Protein AF-A0A2C9KUH1-F1 (afdb_monomer_lite)

InterPro domains:
  IPR000994 Peptidase M24 [PF00557] (10-86)
  IPR001131 Peptidase M24B, X-Pro dipeptidase/aminopeptidase P, conserved site [PS00491] (33-45)
  IPR012340 Nucleic acid-binding, OB-fold [G3DSA:2.40.50.140] (105-162)
  IPR012340 Nucleic acid-binding, OB-fold [SSF50249] (106-162)
  IPR013852 Translation elongation factor P/YeiP, conserved site [PS01275] (127-146)
  IPR015365 Elongation factor P, C-terminal [PF09285] (106-161)
  IPR015365 Elongation factor P, C-terminal [SM00841] (106-161)
  IPR015365 Elongation factor P, C-terminal [cd05794] (106-161)
  IPR036005 Creatinase/aminopeptidase-like [G3DSA:3.90.230.10] (4-95)
  IPR036005 Creatinase/aminopeptidase-like [SSF55920] (18-89)
  IPR050659 Peptidase M24B family [PTHR46112] (26-91)

Organism: Biomphalaria glabrata (NCBI:txid6526)

Secondary structure (DSSP, 8-state):
--HHHHHHHHHHHHHHHHHHHH-HHHHGGG--S-S-EEESSSSSEEEESSTT------TT-EEEE--EEEETTTEEEE--EEEEEEEETTEEEEEESS-----SEEEEEEEEE----S---SSS-EEEEEETTS-EEEEETT--TT-EEEEETTTTEEEEE-

Radius of gyration: 21.45 Å; chains: 1; bounding box: 47×30×57 Å

Structure (mmCIF, N/CA/C/O backbone):
data_AF-A0A2C9KUH1-F1
#
_entry.id   AF-A0A2C9KUH1-F1
#
loop_
_atom_site.group_PDB
_atom_site.id
_atom_site.type_symbol
_atom_site.label_atom_id
_atom_site.label_alt_id
_atom_site.label_comp_id
_atom_site.label_asym_id
_atom_site.label_entity_id
_atom_site.label_seq_id
_atom_site.pdbx_PDB_ins_code
_atom_site.Cartn_x
_atom_site.Cartn_y
_atom_site.Cartn_z
_atom_site.occupancy
_atom_site.B_iso_or_equiv
_atom_site.auth_seq_id
_atom_site.auth_comp_id
_atom_site.auth_asym_id
_atom_site.auth_atom_id
_atom_site.pdbx_PDB_model_num
ATOM 1 N N . MET A 1 1 ? 27.636 -2.170 -16.190 1.00 53.97 1 MET A N 1
ATOM 2 C CA . MET A 1 1 ? 26.694 -3.324 -16.201 1.00 53.97 1 MET A CA 1
ATOM 3 C C . MET A 1 1 ? 26.086 -3.411 -17.601 1.00 53.97 1 MET A C 1
ATOM 5 O O . MET A 1 1 ? 26.033 -2.377 -18.253 1.00 53.97 1 MET A O 1
ATOM 9 N N . THR A 1 2 ? 25.690 -4.578 -18.116 1.00 52.62 2 THR A N 1
ATOM 10 C CA . THR A 1 2 ? 25.003 -4.670 -19.424 1.00 52.62 2 THR A CA 1
ATOM 11 C C . THR A 1 2 ? 23.518 -4.315 -19.287 1.00 52.62 2 THR A C 1
ATOM 13 O O . THR A 1 2 ? 22.946 -4.470 -18.211 1.00 52.62 2 THR A O 1
ATOM 16 N N . GLU A 1 3 ? 22.870 -3.871 -20.366 1.00 52.84 3 GLU A N 1
ATOM 17 C CA . GLU A 1 3 ? 21.444 -3.475 -20.380 1.00 52.84 3 GLU A CA 1
ATOM 18 C C . GLU A 1 3 ? 20.507 -4.583 -19.860 1.00 52.84 3 GLU A C 1
ATOM 20 O O . GLU A 1 3 ? 19.534 -4.317 -19.157 1.00 52.84 3 GLU A O 1
ATOM 25 N N . ILE A 1 4 ? 20.858 -5.846 -20.119 1.00 50.19 4 ILE A N 1
ATOM 26 C CA . ILE A 1 4 ? 20.136 -7.029 -19.628 1.00 50.19 4 ILE A CA 1
ATOM 27 C C . ILE A 1 4 ? 20.258 -7.171 -18.103 1.00 50.19 4 ILE A C 1
ATOM 29 O O . ILE A 1 4 ? 19.295 -7.527 -17.431 1.00 50.19 4 ILE A O 1
ATOM 33 N N . GLN A 1 5 ? 21.430 -6.876 -17.534 1.00 53.38 5 GLN A N 1
ATOM 34 C CA . GLN A 1 5 ? 21.641 -6.958 -16.085 1.00 53.38 5 GLN A CA 1
ATOM 35 C C . GLN A 1 5 ? 20.827 -5.895 -15.348 1.00 53.38 5 GLN A C 1
ATOM 37 O O . GLN A 1 5 ? 20.233 -6.182 -14.317 1.00 53.38 5 GLN A O 1
ATOM 42 N N . VAL A 1 6 ? 20.753 -4.689 -15.911 1.00 53.22 6 VAL A N 1
ATOM 43 C CA . VAL A 1 6 ? 19.977 -3.583 -15.344 1.00 53.22 6 VAL A CA 1
ATOM 44 C C . VAL A 1 6 ? 18.478 -3.897 -15.333 1.00 53.22 6 VAL A C 1
ATOM 46 O O . VAL A 1 6 ? 17.816 -3.676 -14.321 1.00 53.22 6 VAL A O 1
ATOM 49 N N . ARG A 1 7 ? 17.955 -4.467 -16.426 1.00 56.34 7 ARG A N 1
ATOM 50 C CA . ARG A 1 7 ? 16.563 -4.929 -16.513 1.00 56.34 7 ARG A CA 1
ATOM 51 C C . ARG A 1 7 ? 16.244 -5.992 -15.465 1.00 56.34 7 ARG A C 1
ATOM 53 O O . ARG A 1 7 ? 15.259 -5.851 -14.751 1.00 56.34 7 ARG A O 1
ATOM 60 N N . ASN A 1 8 ? 17.081 -7.020 -15.350 1.00 57.56 8 ASN A N 1
ATOM 61 C CA . ASN A 1 8 ? 16.849 -8.116 -14.408 1.00 57.56 8 ASN A CA 1
ATOM 62 C C . ASN A 1 8 ? 16.862 -7.636 -12.947 1.00 57.56 8 ASN A C 1
ATOM 64 O O . ASN A 1 8 ? 16.079 -8.118 -12.135 1.00 57.56 8 ASN A O 1
ATOM 68 N N . GLU A 1 9 ? 17.726 -6.676 -12.606 1.00 62.03 9 GLU A N 1
ATOM 69 C CA . GLU A 1 9 ? 17.758 -6.075 -11.266 1.00 62.03 9 GLU A CA 1
ATOM 70 C C . GLU A 1 9 ? 16.498 -5.249 -10.978 1.00 62.03 9 GLU A C 1
ATOM 72 O O . GLU A 1 9 ? 15.987 -5.287 -9.861 1.00 62.03 9 GLU A O 1
ATOM 77 N N . LEU A 1 10 ? 15.957 -4.545 -11.979 1.00 61.34 10 LEU A N 1
ATOM 78 C CA . LEU A 1 10 ? 14.694 -3.826 -11.832 1.00 61.34 10 LEU A CA 1
ATOM 79 C C . LEU A 1 10 ? 13.505 -4.780 -11.702 1.00 61.34 10 LEU A C 1
ATOM 81 O O . LEU A 1 10 ? 12.675 -4.588 -10.821 1.00 61.34 10 LEU A O 1
ATOM 85 N N . GLU A 1 11 ? 13.430 -5.806 -12.552 1.00 61.16 11 GLU A N 1
ATOM 86 C CA . GLU A 1 11 ? 12.398 -6.841 -12.457 1.00 61.16 11 GLU A CA 1
ATOM 87 C C . GLU A 1 11 ? 12.432 -7.493 -11.079 1.00 61.16 11 GLU A C 1
ATOM 89 O O . GLU A 1 11 ? 11.390 -7.635 -10.450 1.00 61.16 11 GLU A O 1
ATOM 94 N N . LYS A 1 12 ? 13.626 -7.805 -10.566 1.00 63.81 12 LYS A N 1
ATOM 95 C CA . LYS A 1 12 ? 13.801 -8.342 -9.220 1.00 63.81 12 LYS A CA 1
ATOM 96 C C . LYS A 1 12 ? 13.365 -7.356 -8.137 1.00 63.81 12 LYS A C 1
ATOM 98 O O . LYS A 1 12 ? 12.676 -7.769 -7.220 1.00 63.81 12 LYS A O 1
ATOM 103 N N . PHE A 1 13 ? 13.715 -6.075 -8.239 1.00 65.00 13 PHE A N 1
ATOM 104 C CA . PHE A 1 13 ? 13.304 -5.052 -7.272 1.00 65.00 13 PHE A CA 1
ATOM 105 C C . PHE A 1 13 ? 11.784 -4.845 -7.247 1.00 65.00 13 PHE A C 1
ATOM 107 O O . PHE A 1 13 ? 11.178 -4.785 -6.180 1.00 65.00 13 PHE A O 1
ATOM 114 N N . ILE A 1 14 ? 11.158 -4.762 -8.425 1.00 63.22 14 ILE A N 1
ATOM 115 C CA . ILE A 1 14 ? 9.702 -4.638 -8.570 1.00 63.22 14 ILE A CA 1
ATOM 116 C C . ILE A 1 14 ? 9.023 -5.898 -8.037 1.00 63.22 14 ILE A C 1
ATOM 118 O O . ILE A 1 14 ? 8.051 -5.794 -7.289 1.00 63.22 14 ILE A O 1
ATOM 122 N N . GLN A 1 15 ? 9.554 -7.077 -8.374 1.00 59.75 15 GLN A N 1
ATOM 123 C CA . GLN A 1 15 ? 9.089 -8.338 -7.815 1.00 59.75 15 GLN A CA 1
ATOM 124 C C . GLN A 1 15 ? 9.251 -8.346 -6.298 1.00 59.75 15 GLN A C 1
ATOM 126 O O . GLN A 1 15 ? 8.294 -8.662 -5.633 1.00 59.75 15 GLN A O 1
ATOM 131 N N . GLU A 1 16 ? 10.376 -7.948 -5.712 1.00 61.91 16 GLU A N 1
ATOM 132 C CA . GLU A 1 16 ? 10.554 -7.925 -4.252 1.00 61.91 16 GLU A CA 1
ATOM 133 C C . GLU A 1 16 ? 9.539 -7.005 -3.558 1.00 61.91 16 GLU A C 1
ATOM 135 O O . GLU A 1 16 ? 8.873 -7.445 -2.623 1.00 61.91 16 GLU A O 1
ATOM 140 N N . ILE A 1 17 ? 9.341 -5.779 -4.060 1.00 58.34 17 ILE A N 1
ATOM 141 C CA . ILE A 1 17 ? 8.381 -4.829 -3.475 1.00 58.34 17 ILE A CA 1
ATOM 142 C C . ILE A 1 17 ? 6.943 -5.342 -3.564 1.00 58.34 17 ILE A C 1
ATOM 144 O O . ILE A 1 17 ? 6.194 -5.236 -2.601 1.00 58.34 17 ILE A O 1
ATOM 148 N N . THR A 1 18 ? 6.552 -5.914 -4.703 1.00 57.97 18 THR A N 1
ATOM 149 C CA . THR A 1 18 ? 5.166 -6.364 -4.918 1.00 57.97 18 THR A CA 1
ATOM 150 C C . THR A 1 18 ? 4.909 -7.791 -4.412 1.00 57.97 18 THR A C 1
ATOM 152 O O . THR A 1 18 ? 3.807 -8.101 -3.964 1.00 57.97 18 THR A O 1
ATOM 155 N N . TYR A 1 19 ? 5.908 -8.679 -4.437 1.00 52.84 19 TYR A N 1
ATOM 156 C CA . TYR A 1 19 ? 5.796 -10.089 -4.041 1.00 52.84 19 TYR A CA 1
ATOM 157 C C . TYR A 1 19 ? 5.956 -10.309 -2.540 1.00 52.84 19 TYR A C 1
ATOM 159 O O . TYR A 1 19 ? 5.350 -11.261 -2.046 1.00 52.84 19 TYR A O 1
ATOM 167 N N . GLU A 1 20 ? 6.747 -9.519 -1.802 1.00 51.22 20 GLU A N 1
ATOM 168 C CA . GLU A 1 20 ? 6.779 -9.683 -0.339 1.00 51.22 20 GLU A CA 1
ATOM 169 C C . GLU A 1 20 ? 5.419 -9.331 0.286 1.00 51.22 20 GLU A C 1
ATOM 171 O O . GLU A 1 20 ? 4.989 -10.006 1.222 1.00 51.22 20 GLU A O 1
ATOM 176 N N . GLU A 1 21 ? 4.682 -8.380 -0.297 1.00 51.59 21 GLU A N 1
ATOM 177 C CA . GLU A 1 21 ? 3.365 -7.948 0.191 1.00 51.59 21 GLU A CA 1
ATOM 178 C C . GLU A 1 21 ? 2.191 -8.810 -0.345 1.00 51.59 21 GLU A C 1
ATOM 180 O O . GLU A 1 21 ? 1.212 -9.022 0.373 1.00 51.59 21 GLU A O 1
ATOM 185 N N . LEU A 1 22 ? 2.278 -9.390 -1.558 1.00 50.09 22 LEU A N 1
ATOM 186 C CA . LEU A 1 22 ? 1.171 -10.146 -2.197 1.00 50.09 22 LEU A CA 1
ATOM 187 C C . LEU A 1 22 ? 1.441 -11.644 -2.477 1.00 50.09 22 LEU A C 1
ATOM 189 O O . LEU A 1 22 ? 0.577 -12.327 -3.022 1.00 50.09 22 LEU A O 1
ATOM 193 N N . SER A 1 23 ? 2.617 -12.162 -2.107 1.00 42.19 23 SER A N 1
ATOM 194 C CA . SER A 1 23 ? 3.265 -13.409 -2.566 1.00 42.19 23 SER A CA 1
ATOM 195 C C . SER A 1 23 ? 2.483 -14.408 -3.452 1.00 42.19 23 SER A C 1
ATOM 197 O O . SER A 1 23 ? 1.475 -15.023 -3.083 1.00 42.19 23 SER A O 1
ATOM 199 N N . PHE A 1 24 ? 3.123 -14.733 -4.579 1.00 38.91 24 PHE A N 1
ATOM 200 C CA . PHE A 1 24 ? 2.832 -15.824 -5.524 1.00 38.91 24 PHE A CA 1
ATOM 201 C C . PHE A 1 24 ? 2.559 -17.194 -4.879 1.00 38.91 24 PHE A C 1
ATOM 203 O O . PHE A 1 24 ? 1.843 -18.023 -5.438 1.00 38.91 24 PHE A O 1
ATOM 210 N N . LYS A 1 25 ? 3.107 -17.443 -3.682 1.00 43.56 25 LYS A N 1
ATOM 211 C CA . LYS A 1 25 ? 2.952 -18.713 -2.959 1.00 43.56 25 LYS A CA 1
ATOM 212 C C . LYS A 1 25 ? 1.510 -18.971 -2.514 1.00 43.56 25 LYS A C 1
ATOM 214 O O . LYS A 1 25 ? 1.162 -20.118 -2.247 1.00 43.56 25 LYS A O 1
ATOM 219 N N . ARG A 1 26 ? 0.694 -17.916 -2.409 1.00 45.41 26 ARG A N 1
ATOM 220 C CA . ARG A 1 26 ? -0.684 -17.980 -1.909 1.00 45.41 26 ARG A CA 1
ATOM 221 C C . ARG A 1 26 ? -1.741 -17.957 -3.016 1.00 45.41 26 ARG A C 1
ATOM 223 O O . ARG A 1 26 ? -2.812 -18.514 -2.796 1.00 45.41 26 ARG A O 1
ATOM 230 N N . TYR A 1 27 ? -1.450 -17.362 -4.178 1.00 51.16 27 TYR A N 1
ATOM 231 C CA . TYR A 1 27 ? -2.470 -17.105 -5.206 1.00 51.16 27 TYR A CA 1
ATOM 232 C C . TYR A 1 27 ? -2.132 -17.576 -6.630 1.00 51.16 27 TYR A C 1
ATOM 234 O O . TYR A 1 27 ? -3.039 -17.562 -7.454 1.00 51.16 27 TYR A O 1
ATOM 242 N N . GLY A 1 28 ? -0.915 -18.072 -6.903 1.00 61.88 28 GLY A N 1
ATOM 243 C CA . GLY A 1 28 ? -0.587 -18.866 -8.101 1.00 61.88 28 GLY A CA 1
ATOM 244 C C . GLY A 1 28 ? -1.175 -18.346 -9.422 1.00 61.88 28 GLY A C 1
ATOM 245 O O . GLY A 1 28 ? -0.928 -17.206 -9.807 1.00 61.88 28 GLY A O 1
ATOM 246 N N . ASP A 1 29 ? -1.980 -19.185 -10.080 1.00 62.59 29 ASP A N 1
ATOM 247 C CA . ASP A 1 29 ? -2.585 -18.963 -11.407 1.00 62.59 29 ASP A CA 1
ATOM 248 C C . ASP A 1 29 ? -3.555 -17.765 -11.495 1.00 62.59 29 ASP A C 1
ATOM 250 O O . ASP A 1 29 ? -4.026 -17.422 -12.577 1.00 62.59 29 ASP A O 1
ATOM 254 N N . ASN A 1 30 ? -3.851 -17.095 -10.378 1.00 60.56 30 ASN A N 1
ATOM 255 C CA . ASN A 1 30 ? -4.734 -15.926 -10.351 1.00 60.56 30 ASN A CA 1
ATOM 256 C C . ASN A 1 30 ? -4.060 -14.629 -10.851 1.00 60.56 30 ASN A C 1
ATOM 258 O O . ASN A 1 30 ? -4.728 -13.598 -10.957 1.00 60.56 30 ASN A O 1
ATOM 262 N N . PHE A 1 31 ? -2.762 -14.671 -11.178 1.00 62.44 31 PHE A N 1
ATOM 263 C CA . PHE A 1 31 ? -2.040 -13.602 -11.878 1.00 62.44 31 PHE A CA 1
ATOM 264 C C . PHE A 1 31 ? -2.142 -13.798 -13.397 1.00 62.44 31 PHE A C 1
ATOM 266 O O . PHE A 1 31 ? -1.411 -14.594 -13.984 1.00 62.44 31 PHE A O 1
ATOM 273 N N . THR A 1 32 ? -3.044 -13.064 -14.048 1.00 63.03 32 THR A N 1
ATOM 274 C CA . THR A 1 32 ? -3.369 -13.254 -15.478 1.00 63.03 32 THR A CA 1
ATOM 275 C C . THR A 1 32 ? -2.912 -12.108 -16.393 1.00 63.03 32 THR A C 1
ATOM 277 O O . THR A 1 32 ? -3.212 -12.123 -17.586 1.00 63.03 32 THR A O 1
ATOM 280 N N . HIS A 1 33 ? -2.168 -11.122 -15.875 1.00 68.38 33 HIS A N 1
ATOM 281 C CA . HIS A 1 33 ? -1.753 -9.918 -16.608 1.00 68.38 33 HIS A CA 1
ATOM 282 C C . HIS A 1 33 ? -0.276 -9.545 -16.372 1.00 68.38 33 HIS A C 1
ATOM 284 O O . HIS A 1 33 ? 0.388 -10.085 -15.488 1.00 68.38 33 HIS A O 1
ATOM 290 N N . GLY A 1 34 ? 0.248 -8.615 -17.182 1.00 67.12 34 GLY A N 1
ATOM 291 C CA . GLY A 1 34 ? 1.595 -8.053 -17.012 1.00 67.12 34 GLY A CA 1
ATOM 292 C C . GLY A 1 34 ? 1.709 -7.154 -15.775 1.00 67.12 34 GLY A C 1
ATOM 293 O O . GLY A 1 34 ? 0.697 -6.706 -15.239 1.00 67.12 34 GLY A O 1
ATOM 294 N N . LEU A 1 35 ? 2.939 -6.878 -15.329 1.00 74.12 35 LEU A N 1
ATOM 295 C CA . LEU A 1 35 ? 3.203 -6.105 -14.105 1.00 74.12 35 LEU A CA 1
ATOM 296 C C . LEU A 1 35 ? 2.992 -4.591 -14.255 1.00 74.12 35 LEU A C 1
ATOM 298 O O . LEU A 1 35 ? 3.052 -3.893 -13.254 1.00 74.12 35 LEU A O 1
ATOM 302 N N . GLY A 1 36 ? 2.769 -4.093 -15.471 1.00 83.12 36 GLY A N 1
ATOM 303 C CA . GLY A 1 36 ? 2.544 -2.676 -15.760 1.00 83.12 36 GLY A CA 1
ATOM 304 C C . GLY A 1 36 ? 3.149 -2.249 -17.097 1.00 83.12 36 GLY A C 1
ATOM 305 O O . GLY A 1 36 ? 3.532 -3.096 -17.921 1.00 83.12 36 GLY A O 1
ATOM 306 N N . HIS A 1 37 ? 3.198 -0.944 -17.353 1.00 87.81 37 HIS A N 1
ATOM 307 C CA . HIS A 1 37 ? 3.650 -0.383 -18.630 1.00 87.81 37 HIS A CA 1
ATOM 308 C C . HIS A 1 37 ? 4.174 1.052 -18.507 1.00 87.81 37 HIS A C 1
ATOM 310 O O . HIS A 1 37 ? 4.016 1.693 -17.478 1.00 87.81 37 HIS A O 1
ATOM 316 N N . GLY A 1 38 ? 4.784 1.574 -19.570 1.00 87.06 38 GLY A N 1
ATOM 317 C CA . GLY A 1 38 ? 5.173 2.975 -19.665 1.00 87.06 38 GLY A CA 1
ATOM 318 C C . GLY A 1 38 ? 3.955 3.896 -19.695 1.00 87.06 38 GLY A C 1
ATOM 319 O O . GLY A 1 38 ? 2.879 3.508 -20.167 1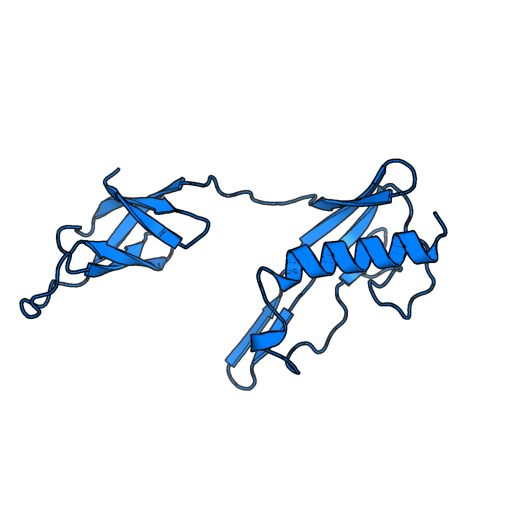.00 87.06 38 GLY A O 1
ATOM 320 N N . LEU A 1 39 ? 4.143 5.115 -19.200 1.00 87.75 39 LEU A N 1
ATOM 321 C CA . LEU A 1 39 ? 3.139 6.169 -19.155 1.00 87.75 39 LEU A CA 1
ATOM 322 C C . LEU A 1 39 ? 3.754 7.483 -19.652 1.00 87.75 39 LEU A C 1
ATOM 324 O O . LEU A 1 39 ? 4.771 7.940 -19.126 1.00 87.75 39 LEU A O 1
ATOM 328 N N . GLY A 1 40 ? 3.096 8.122 -20.617 1.00 85.44 40 GLY A N 1
ATOM 329 C CA . GLY A 1 40 ? 3.607 9.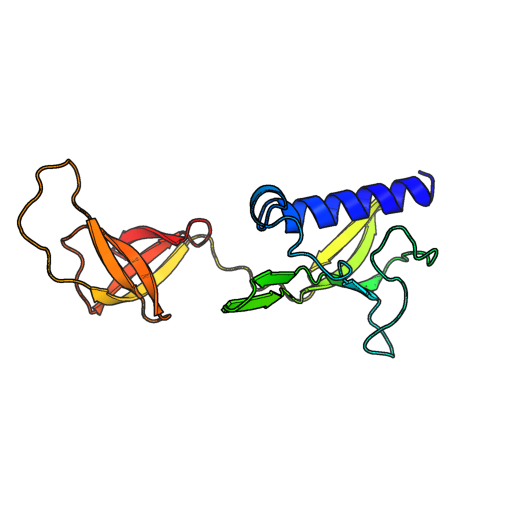342 -21.237 1.00 85.44 40 GLY A CA 1
ATOM 330 C C . GLY A 1 40 ? 2.522 10.107 -21.972 1.00 85.44 40 GLY A C 1
ATOM 331 O O . GLY A 1 40 ? 1.710 10.780 -21.340 1.00 85.44 40 GLY A O 1
ATOM 332 N N . VAL A 1 41 ? 2.527 10.060 -23.306 1.00 84.62 41 VAL A N 1
ATOM 333 C CA . VAL A 1 41 ? 1.476 10.731 -24.103 1.00 84.62 41 VAL A CA 1
ATOM 334 C C . VAL A 1 41 ? 0.215 9.880 -24.131 1.00 84.62 41 VAL A C 1
ATOM 336 O O . VAL A 1 41 ? -0.892 10.401 -24.004 1.00 84.62 41 VAL A O 1
ATOM 339 N N . GLU A 1 42 ? 0.397 8.572 -24.285 1.00 85.31 42 GLU A N 1
ATOM 340 C CA . GLU A 1 42 ? -0.683 7.602 -24.216 1.00 85.31 42 GLU A CA 1
ATOM 341 C C . GLU A 1 42 ? -0.730 6.989 -22.819 1.00 85.31 42 GLU A C 1
ATOM 343 O O . GLU A 1 42 ? 0.295 6.799 -22.162 1.00 85.31 42 GLU A O 1
ATOM 348 N N . ILE A 1 43 ? -1.938 6.625 -22.385 1.00 81.00 43 ILE A N 1
ATOM 349 C CA . ILE A 1 43 ? -2.128 5.927 -21.109 1.00 81.00 43 ILE A CA 1
ATOM 350 C C . ILE A 1 43 ? -1.445 4.557 -21.096 1.00 81.00 43 ILE A C 1
ATOM 352 O O . ILE A 1 43 ? -1.104 4.075 -20.032 1.00 81.00 43 ILE A O 1
ATOM 356 N N . HIS A 1 44 ? -1.232 3.937 -22.262 1.00 86.38 44 HIS A N 1
ATOM 357 C CA . HIS A 1 44 ? -0.520 2.672 -22.397 1.00 86.38 44 HIS A CA 1
ATOM 358 C C . HIS A 1 44 ? 0.561 2.805 -23.465 1.00 86.38 44 HIS A C 1
ATOM 360 O O . HIS A 1 44 ? 0.271 2.720 -24.661 1.00 86.38 44 HIS A O 1
ATOM 366 N N . GLU A 1 45 ? 1.810 2.943 -23.041 1.00 86.69 45 GLU A N 1
ATOM 367 C CA . GLU A 1 45 ? 2.959 2.983 -23.939 1.00 86.69 45 GLU A CA 1
ATOM 368 C C . GLU A 1 45 ? 4.029 1.967 -23.530 1.00 86.69 45 GLU A C 1
ATOM 370 O O . GLU A 1 45 ? 4.016 1.382 -22.444 1.00 86.69 45 GLU A O 1
ATOM 375 N N . ASN A 1 46 ? 4.942 1.690 -24.456 1.00 83.38 46 ASN A N 1
ATOM 376 C CA . ASN A 1 46 ? 6.128 0.919 -24.117 1.00 83.38 46 ASN A CA 1
ATOM 377 C C . ASN A 1 46 ? 7.039 1.762 -23.209 1.00 83.38 46 ASN A C 1
ATOM 379 O O . ASN A 1 46 ? 7.058 2.985 -23.348 1.00 83.38 46 ASN A O 1
ATOM 383 N N . PRO A 1 47 ? 7.849 1.133 -22.344 1.00 83.19 47 PRO A N 1
ATOM 384 C CA . PRO A 1 47 ? 8.035 -0.315 -22.185 1.00 83.19 47 PRO A CA 1
ATOM 385 C C . PRO A 1 47 ? 6.909 -1.001 -21.401 1.00 83.19 47 PRO A C 1
ATOM 387 O O . PRO A 1 47 ? 6.498 -0.533 -20.347 1.00 83.19 47 PRO A O 1
ATOM 390 N N . ARG A 1 48 ? 6.461 -2.175 -21.852 1.00 82.56 48 ARG A N 1
ATOM 391 C CA . ARG A 1 48 ? 5.706 -3.120 -21.019 1.00 82.56 48 ARG A CA 1
ATOM 392 C C . ARG A 1 48 ? 6.656 -3.778 -20.024 1.00 82.56 48 ARG A C 1
ATOM 394 O O . ARG A 1 48 ? 7.723 -4.256 -20.406 1.00 82.56 48 ARG A O 1
ATOM 401 N N . PHE A 1 49 ? 6.259 -3.866 -18.758 1.00 75.69 49 PHE A N 1
ATOM 402 C CA . PHE A 1 49 ? 7.069 -4.491 -17.708 1.00 75.69 49 PHE A CA 1
ATOM 403 C C . PHE A 1 49 ? 6.935 -6.015 -17.761 1.00 75.69 49 PHE A C 1
ATOM 405 O O . PHE A 1 49 ? 6.301 -6.659 -16.926 1.00 75.69 49 PHE A O 1
ATOM 412 N N . THR A 1 50 ? 7.496 -6.587 -18.825 1.00 70.50 50 THR A N 1
ATOM 413 C CA . THR A 1 50 ? 7.572 -8.022 -19.093 1.00 70.50 50 THR A CA 1
ATOM 414 C C . THR A 1 50 ? 8.921 -8.323 -19.738 1.00 70.50 50 THR A C 1
ATOM 416 O O . THR A 1 50 ? 9.444 -7.512 -20.508 1.00 70.50 50 THR A O 1
ATOM 419 N N . SER A 1 51 ? 9.431 -9.535 -19.533 1.00 62.28 51 SER A N 1
ATOM 420 C CA . SER A 1 51 ? 10.684 -9.984 -20.144 1.00 62.28 51 SER A CA 1
ATOM 421 C C . SER A 1 51 ? 10.655 -10.008 -21.682 1.00 62.28 51 SER A C 1
ATOM 423 O O . SER A 1 51 ? 11.714 -10.025 -22.309 1.00 62.28 51 SER A O 1
ATOM 425 N N . ALA A 1 52 ? 9.470 -9.973 -22.304 1.00 70.69 52 ALA A N 1
ATOM 426 C CA . ALA A 1 52 ? 9.294 -10.035 -23.753 1.00 70.69 52 ALA A CA 1
ATOM 427 C C . ALA A 1 52 ? 9.390 -8.676 -24.479 1.00 70.69 52 ALA A C 1
ATOM 429 O O . ALA A 1 52 ? 9.561 -8.669 -25.697 1.00 70.69 52 ALA A O 1
ATOM 430 N N . ASP A 1 53 ? 9.276 -7.536 -23.786 1.00 72.31 53 ASP A N 1
ATOM 431 C CA . ASP A 1 53 ? 9.315 -6.214 -24.436 1.00 72.31 53 ASP A CA 1
ATOM 432 C C . ASP A 1 53 ? 10.759 -5.708 -24.542 1.00 72.31 53 ASP A C 1
ATOM 434 O O . ASP A 1 53 ? 11.380 -5.481 -23.510 1.00 72.31 53 ASP A O 1
ATOM 438 N N . PRO A 1 54 ? 11.337 -5.492 -25.734 1.00 73.75 54 PRO A N 1
ATOM 439 C CA . PRO A 1 54 ? 12.740 -5.103 -25.878 1.00 73.75 54 PRO A CA 1
ATOM 440 C C . PRO A 1 54 ? 13.022 -3.617 -25.594 1.00 73.75 54 PRO A C 1
ATOM 442 O O . PRO A 1 54 ? 14.178 -3.206 -25.655 1.00 73.75 54 PRO A O 1
ATOM 445 N N . THR A 1 55 ? 12.005 -2.802 -25.309 1.00 78.12 55 THR A N 1
ATOM 446 C CA . THR A 1 55 ? 12.148 -1.351 -25.141 1.00 78.12 55 THR A CA 1
ATOM 447 C C . THR A 1 55 ? 13.046 -1.014 -23.945 1.00 78.12 55 THR A C 1
ATOM 449 O O . THR A 1 55 ? 12.968 -1.635 -22.880 1.00 78.12 55 THR A O 1
ATOM 452 N N . PHE A 1 56 ? 13.936 -0.038 -24.130 1.00 73.81 56 PHE A N 1
ATOM 453 C CA . PHE A 1 56 ? 14.860 0.405 -23.090 1.00 73.81 56 PHE A CA 1
ATOM 454 C C . PHE A 1 56 ? 14.166 1.287 -22.059 1.00 73.81 56 PHE A C 1
ATOM 456 O O . PHE A 1 56 ? 13.344 2.132 -22.401 1.00 73.81 56 PHE A O 1
ATOM 463 N N . LEU A 1 57 ? 14.553 1.100 -20.800 1.00 75.00 57 LEU A N 1
ATOM 464 C CA . LEU A 1 57 ? 14.148 1.955 -19.694 1.00 75.00 57 LEU A CA 1
ATOM 465 C C . LEU A 1 57 ? 15.179 3.062 -19.529 1.00 75.00 57 LEU A C 1
ATOM 467 O O . LEU A 1 57 ? 16.331 2.796 -19.182 1.00 75.00 57 LEU A O 1
ATOM 471 N N . ASP A 1 58 ? 14.758 4.294 -19.776 1.00 76.69 58 ASP A N 1
ATOM 472 C CA . ASP A 1 58 ? 15.594 5.471 -19.601 1.00 76.69 58 ASP A CA 1
ATOM 473 C C . ASP A 1 58 ? 15.227 6.228 -18.323 1.00 76.69 58 ASP A C 1
ATOM 475 O O . ASP A 1 58 ? 14.128 6.123 -17.771 1.00 76.69 58 ASP A O 1
ATOM 479 N N . ASN A 1 59 ? 16.183 7.013 -17.847 1.00 81.12 59 ASN A N 1
ATOM 480 C CA . ASN A 1 59 ? 16.011 7.879 -16.703 1.00 81.12 59 ASN A CA 1
ATOM 481 C C . ASN A 1 59 ? 14.844 8.844 -16.946 1.00 81.12 59 ASN A C 1
ATOM 483 O O . ASN A 1 59 ? 14.741 9.460 -18.005 1.00 81.12 59 ASN A O 1
ATOM 487 N N . LYS A 1 60 ? 14.026 9.044 -15.916 1.00 83.06 60 LYS A N 1
ATOM 488 C CA . LYS A 1 60 ? 12.818 9.876 -15.910 1.00 83.06 60 LYS A CA 1
ATOM 489 C C . LYS A 1 60 ? 11.669 9.373 -16.781 1.00 83.06 60 LYS A C 1
ATOM 491 O O . LYS A 1 60 ? 10.677 10.090 -16.894 1.00 83.06 60 LYS A O 1
ATOM 496 N N . MET A 1 61 ? 11.758 8.173 -17.357 1.00 85.44 61 MET A N 1
ATOM 497 C CA . MET A 1 61 ? 10.554 7.514 -17.857 1.00 85.44 61 MET A CA 1
ATOM 498 C C . MET A 1 61 ? 9.588 7.281 -16.697 1.00 85.44 61 MET A C 1
ATOM 500 O O . MET A 1 61 ? 10.015 6.974 -15.580 1.00 85.44 61 MET A O 1
ATOM 504 N N . VAL A 1 62 ? 8.300 7.444 -16.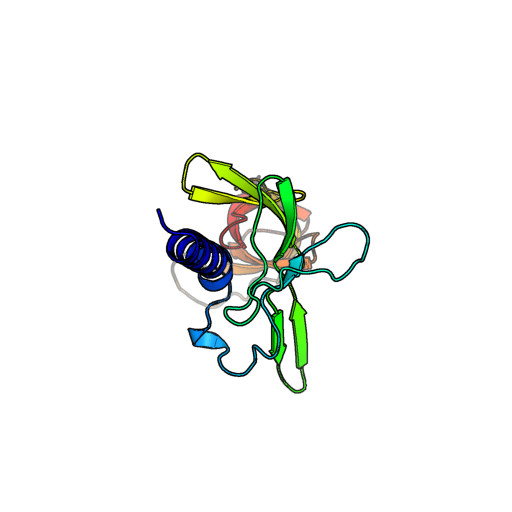968 1.00 86.38 62 VAL A N 1
ATOM 505 C CA . VAL A 1 62 ? 7.228 7.122 -16.030 1.00 86.38 62 VAL A CA 1
ATOM 506 C C . VAL A 1 62 ? 6.610 5.806 -16.475 1.00 86.38 62 VAL A C 1
ATOM 508 O O . VAL A 1 62 ? 6.541 5.507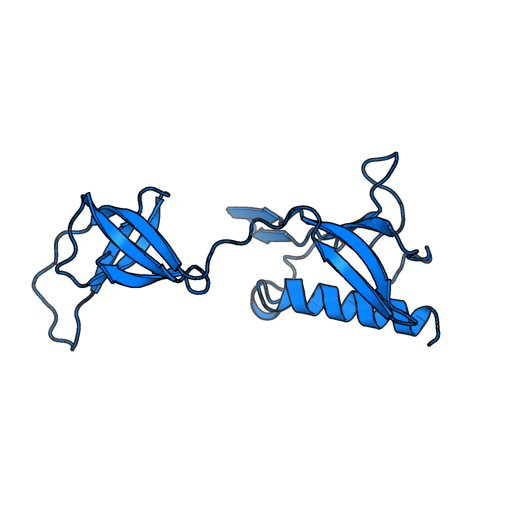 -17.667 1.00 86.38 62 VAL A O 1
ATOM 511 N N . GLY A 1 63 ? 6.209 4.987 -15.519 1.00 86.62 63 GLY A N 1
ATOM 512 C CA . GLY A 1 63 ? 5.460 3.779 -15.799 1.00 86.62 63 GLY A CA 1
ATOM 513 C C . GLY A 1 63 ? 4.654 3.345 -14.595 1.00 86.62 63 GLY A C 1
ATOM 514 O O . GLY A 1 63 ? 4.784 3.912 -13.514 1.00 86.62 63 GLY A O 1
ATOM 515 N N . THR A 1 64 ? 3.834 2.335 -14.800 1.00 85.75 64 THR A N 1
ATOM 516 C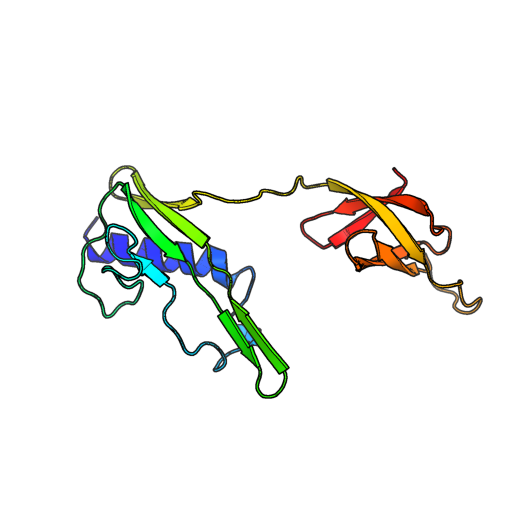 CA . THR A 1 64 ? 2.891 1.829 -13.818 1.00 85.75 64 THR A CA 1
ATOM 517 C C . THR A 1 64 ? 3.394 0.510 -13.239 1.00 85.75 64 THR A C 1
ATOM 519 O O . THR A 1 64 ? 3.979 -0.309 -13.945 1.00 85.75 64 THR A O 1
ATOM 522 N N . ILE A 1 65 ? 3.205 0.290 -11.942 1.00 81.06 65 ILE A N 1
ATOM 523 C CA . ILE A 1 65 ? 3.358 -1.006 -11.280 1.00 81.06 65 ILE A CA 1
ATOM 524 C C . ILE A 1 65 ? 1.962 -1.434 -10.848 1.00 81.06 65 ILE A C 1
ATOM 526 O O . ILE A 1 65 ? 1.372 -0.851 -9.942 1.00 81.06 65 ILE A O 1
ATOM 530 N N . GLU A 1 66 ? 1.444 -2.465 -11.506 1.00 79.69 66 GLU A N 1
ATOM 531 C CA . GLU A 1 66 ? 0.021 -2.784 -11.475 1.00 79.69 66 GLU A CA 1
ATOM 532 C C . GLU A 1 66 ? -0.291 -4.256 -11.130 1.00 79.69 66 GLU A C 1
ATOM 534 O O . GLU A 1 66 ? -0.935 -4.963 -11.925 1.00 79.69 66 GLU A O 1
ATOM 539 N N . PRO A 1 67 ? 0.202 -4.805 -10.003 1.00 74.81 67 PRO A N 1
ATOM 540 C CA . PRO A 1 67 ? -0.069 -6.185 -9.621 1.00 74.81 67 PRO A CA 1
ATOM 541 C C . PRO A 1 67 ? -1.534 -6.359 -9.205 1.00 74.81 67 PRO A C 1
ATOM 543 O O . PRO A 1 67 ? -2.104 -5.531 -8.493 1.00 74.81 67 PRO A O 1
ATOM 546 N N . GLY A 1 68 ? -2.141 -7.474 -9.608 1.00 70.38 68 GLY A N 1
ATOM 547 C CA . GLY A 1 68 ? -3.541 -7.764 -9.334 1.00 70.38 68 GLY A CA 1
ATOM 548 C C . GLY A 1 68 ? -3.796 -9.244 -9.101 1.00 70.38 68 GLY A C 1
ATOM 549 O O . GLY A 1 68 ? -3.118 -10.109 -9.652 1.00 70.38 68 GLY A O 1
ATOM 550 N N . ILE A 1 69 ? -4.780 -9.524 -8.249 1.00 69.62 69 ILE A N 1
ATOM 551 C CA . ILE A 1 69 ? -5.238 -10.873 -7.915 1.00 69.62 69 ILE A CA 1
ATOM 552 C C . ILE A 1 69 ? -6.733 -10.934 -8.183 1.00 69.62 69 ILE A C 1
ATOM 554 O O . ILE A 1 69 ? -7.497 -10.124 -7.655 1.00 69.62 69 ILE A O 1
ATOM 558 N N . TYR A 1 70 ? -7.150 -11.939 -8.946 1.00 69.62 70 TYR A N 1
ATOM 559 C CA . TYR A 1 70 ? -8.549 -12.185 -9.273 1.00 69.62 70 TYR A CA 1
ATOM 560 C C . TYR A 1 70 ? -8.951 -13.577 -8.800 1.00 69.62 70 TYR A C 1
ATOM 562 O O . TYR A 1 70 ? -8.353 -14.566 -9.203 1.00 69.62 70 TYR A O 1
ATOM 570 N N . LEU A 1 71 ? -9.962 -13.658 -7.939 1.00 67.75 71 LEU A N 1
ATOM 571 C CA . LEU A 1 71 ? -10.509 -14.907 -7.423 1.00 67.75 71 LEU A CA 1
ATOM 572 C C . LEU A 1 71 ? -11.871 -15.171 -8.063 1.00 67.75 71 LEU A C 1
ATOM 574 O O . LEU A 1 71 ? -12.786 -14.341 -7.998 1.00 67.75 71 LEU A O 1
ATOM 578 N N . GLU A 1 72 ? -12.008 -16.347 -8.669 1.00 73.38 72 GLU A N 1
ATOM 579 C CA . GLU A 1 72 ? -13.237 -16.752 -9.344 1.00 73.38 72 GLU A CA 1
ATOM 580 C C . GLU A 1 72 ? -14.446 -16.689 -8.395 1.00 73.38 72 GLU A C 1
ATOM 582 O O . GLU A 1 72 ? -14.396 -17.139 -7.251 1.00 73.38 72 GLU A O 1
ATOM 587 N N . GLY A 1 73 ? -15.540 -16.084 -8.866 1.00 70.75 73 GLY A N 1
ATOM 588 C CA . GLY A 1 73 ? -16.782 -15.935 -8.101 1.00 70.75 73 GLY A CA 1
ATOM 589 C C . GLY A 1 73 ? -16.754 -14.889 -6.977 1.00 70.75 73 GLY A C 1
ATOM 590 O O . GLY A 1 73 ? -17.805 -14.625 -6.398 1.00 70.75 73 GLY A O 1
ATOM 591 N N . ILE A 1 74 ? -15.600 -14.276 -6.684 1.00 72.50 74 ILE A N 1
ATOM 592 C CA . ILE A 1 74 ? -15.442 -13.263 -5.624 1.00 72.50 74 ILE A CA 1
ATOM 593 C C . ILE A 1 74 ? -15.137 -11.880 -6.218 1.00 72.50 74 ILE A C 1
ATOM 595 O O . ILE A 1 74 ? -15.679 -10.882 -5.749 1.00 72.50 74 ILE A O 1
ATOM 599 N N . GLY A 1 75 ? -14.303 -11.817 -7.260 1.00 66.69 75 GLY A N 1
ATOM 600 C CA . GLY A 1 75 ? -13.805 -10.567 -7.845 1.00 66.69 75 GLY A CA 1
ATOM 601 C C . GLY A 1 75 ? -12.286 -10.446 -7.711 1.00 66.69 75 GLY A C 1
ATOM 602 O O . GLY A 1 75 ? -11.607 -11.435 -7.448 1.00 66.69 75 GLY A O 1
ATOM 603 N N . GLY A 1 76 ? -11.732 -9.249 -7.901 1.00 69.94 76 GLY A N 1
ATOM 604 C CA . GLY A 1 76 ? -10.288 -9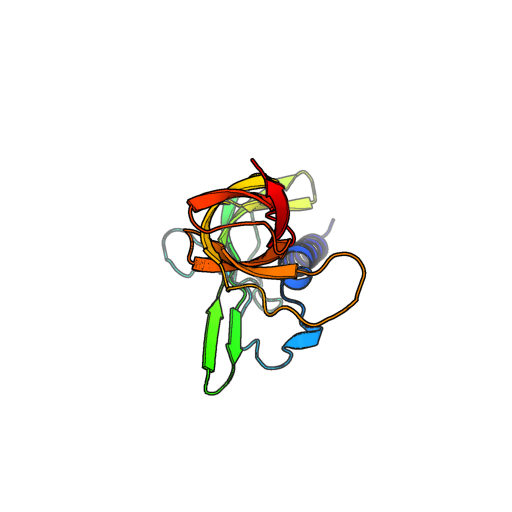.039 -7.803 1.00 69.94 76 GLY A CA 1
ATOM 605 C C . GLY A 1 76 ? -9.905 -7.661 -7.296 1.00 69.94 76 GLY A C 1
ATOM 606 O O . GLY A 1 76 ? -10.718 -6.738 -7.299 1.00 69.94 76 GLY A O 1
ATOM 607 N N . VAL A 1 77 ? -8.661 -7.551 -6.848 1.00 67.44 77 VAL A N 1
ATOM 608 C CA . VAL A 1 77 ? -8.040 -6.296 -6.427 1.00 67.44 77 VAL A CA 1
ATOM 609 C C . VAL A 1 77 ? -6.778 -6.092 -7.246 1.00 67.44 77 VAL A C 1
ATOM 611 O O . VAL A 1 77 ? -6.040 -7.048 -7.489 1.00 67.44 77 VAL A O 1
ATOM 614 N N . ARG A 1 78 ? -6.545 -4.855 -7.675 1.00 73.50 78 ARG A N 1
ATOM 615 C CA . ARG A 1 78 ? -5.347 -4.457 -8.402 1.00 73.50 78 ARG A CA 1
ATOM 616 C C . ARG A 1 78 ? -4.816 -3.178 -7.779 1.00 73.50 78 ARG A C 1
ATOM 618 O O . ARG A 1 78 ? -5.589 -2.257 -7.520 1.00 73.50 78 ARG A O 1
ATOM 625 N N . ILE A 1 79 ? -3.535 -3.194 -7.449 1.00 73.75 79 ILE A N 1
ATOM 626 C CA . ILE A 1 79 ? -2.800 -1.989 -7.072 1.00 73.75 79 ILE A CA 1
ATOM 627 C C . ILE A 1 79 ? -2.410 -1.321 -8.384 1.00 73.75 79 ILE A C 1
ATOM 629 O O . ILE A 1 79 ? -2.112 -2.029 -9.337 1.00 73.75 79 ILE A O 1
ATOM 633 N N . GLU A 1 80 ? -2.460 0.002 -8.442 1.00 77.62 80 GLU A N 1
ATOM 634 C CA . GLU A 1 80 ? -2.156 0.792 -9.636 1.00 77.62 80 GLU A CA 1
ATOM 635 C C . GLU A 1 80 ? -1.244 1.941 -9.175 1.00 77.62 80 GLU A C 1
ATOM 637 O O . GLU A 1 80 ? -1.727 3.005 -8.788 1.00 77.62 80 GLU A O 1
ATOM 642 N N . ASP A 1 81 ? 0.065 1.683 -9.096 1.00 81.56 81 ASP A N 1
ATOM 643 C CA . ASP A 1 81 ? 1.055 2.658 -8.626 1.00 81.56 81 ASP A CA 1
ATOM 644 C C . ASP A 1 81 ? 1.825 3.279 -9.794 1.00 81.56 81 ASP A C 1
ATOM 646 O O . ASP A 1 81 ? 2.362 2.565 -10.639 1.00 81.56 81 ASP A O 1
ATOM 650 N N . ASP A 1 82 ? 2.003 4.600 -9.777 1.00 85.25 82 ASP A N 1
ATOM 651 C CA . ASP A 1 82 ? 2.869 5.298 -10.728 1.00 85.25 82 ASP A CA 1
ATOM 652 C C . ASP A 1 82 ? 4.297 5.441 -10.185 1.00 85.25 82 ASP A C 1
ATOM 654 O O . ASP A 1 82 ? 4.540 5.911 -9.062 1.00 85.25 82 ASP A O 1
ATOM 658 N N . ILE A 1 83 ? 5.274 5.089 -11.017 1.00 84.06 83 ILE A N 1
ATOM 659 C CA . ILE A 1 83 ? 6.699 5.187 -10.715 1.00 84.06 83 ILE A CA 1
ATOM 660 C C . ILE A 1 83 ? 7.442 6.039 -11.734 1.00 84.06 83 ILE A C 1
ATOM 662 O O . ILE A 1 83 ? 7.154 6.036 -12.927 1.00 84.06 83 ILE A O 1
ATOM 666 N N . VAL A 1 84 ? 8.488 6.713 -11.263 1.00 85.31 84 VAL A N 1
ATOM 667 C CA . VAL A 1 84 ? 9.524 7.294 -12.114 1.00 85.31 84 VAL A CA 1
ATOM 668 C C . VAL A 1 84 ? 10.781 6.435 -12.050 1.00 85.31 84 VAL A C 1
ATOM 670 O O . VAL A 1 84 ? 11.259 6.054 -10.976 1.00 85.31 84 VAL A O 1
ATOM 673 N N . ILE A 1 85 ? 11.339 6.137 -13.214 1.00 81.25 85 ILE A N 1
ATOM 674 C CA . ILE A 1 85 ? 12.595 5.414 -13.368 1.00 81.25 85 ILE A CA 1
ATOM 675 C C . ILE A 1 85 ? 13.747 6.372 -13.061 1.00 81.25 85 ILE A C 1
ATOM 677 O O . ILE A 1 85 ? 13.961 7.338 -13.785 1.00 81.25 85 ILE A O 1
ATOM 681 N N . ASN A 1 86 ? 14.507 6.119 -11.995 1.00 76.56 86 ASN A N 1
ATOM 682 C CA . ASN A 1 86 ? 15.706 6.889 -11.668 1.00 76.56 86 ASN A CA 1
ATOM 683 C C . ASN A 1 86 ? 16.967 6.054 -11.891 1.00 76.56 86 ASN A C 1
ATOM 685 O O . ASN A 1 86 ? 17.212 5.065 -11.197 1.00 76.56 86 ASN A O 1
ATOM 689 N N . ASN A 1 87 ? 17.824 6.503 -12.802 1.00 69.75 87 ASN A N 1
ATOM 690 C CA . ASN A 1 87 ? 19.110 5.861 -13.058 1.00 69.75 87 ASN A CA 1
ATOM 691 C C . ASN A 1 87 ? 20.166 6.464 -12.122 1.00 69.75 87 ASN A C 1
ATOM 693 O O . ASN A 1 87 ? 20.536 7.632 -12.239 1.00 69.75 87 ASN A O 1
ATOM 697 N N . CYS A 1 88 ? 20.649 5.669 -11.166 1.00 56.78 88 CYS A N 1
ATOM 698 C CA . CYS A 1 88 ? 21.710 6.035 -10.231 1.00 56.78 88 CYS A CA 1
ATOM 699 C C . CYS A 1 88 ? 22.988 5.261 -10.587 1.00 56.78 88 CYS A C 1
ATOM 701 O O . CYS A 1 88 ? 23.195 4.126 -10.147 1.00 56.78 88 CYS A O 1
ATOM 703 N N . GLY A 1 89 ? 23.838 5.875 -11.416 1.00 69.75 89 GLY A N 1
ATOM 704 C CA . GLY A 1 89 ? 24.979 5.193 -12.034 1.00 69.75 89 GLY A CA 1
ATOM 705 C C . GLY A 1 89 ? 24.506 4.102 -12.998 1.00 69.75 89 GLY A C 1
ATOM 706 O O . GLY A 1 89 ? 23.565 4.316 -13.753 1.00 69.75 89 GLY A O 1
ATOM 707 N N . ASP A 1 90 ? 25.110 2.916 -12.918 1.00 63.56 90 ASP A N 1
ATOM 708 C CA . ASP A 1 90 ? 24.736 1.737 -13.718 1.00 63.56 90 ASP A CA 1
ATOM 709 C C . ASP A 1 90 ? 23.481 1.001 -13.196 1.00 63.56 90 ASP A C 1
ATOM 711 O O . ASP A 1 90 ? 23.208 -0.122 -13.616 1.00 63.56 90 ASP A O 1
ATOM 715 N N . LYS A 1 91 ? 22.757 1.558 -12.216 1.00 60.97 91 LYS A N 1
ATOM 716 C CA . LYS A 1 91 ? 21.602 0.906 -11.582 1.00 60.97 91 LYS A CA 1
ATOM 717 C C . LYS A 1 91 ? 20.329 1.700 -11.824 1.00 60.97 91 LYS A C 1
ATOM 719 O O . LYS A 1 91 ? 20.307 2.908 -11.592 1.00 60.97 91 LYS A O 1
ATOM 724 N N . VAL A 1 92 ? 19.258 1.006 -12.185 1.00 66.62 92 VAL A N 1
ATOM 725 C CA . VAL A 1 92 ? 17.908 1.575 -12.194 1.00 66.62 92 VAL A CA 1
ATOM 726 C C . VAL A 1 92 ? 17.290 1.414 -10.806 1.00 66.62 92 VAL A C 1
ATOM 728 O O . VAL A 1 92 ? 17.404 0.356 -10.189 1.00 66.62 92 VAL A O 1
ATOM 731 N N . LYS A 1 93 ? 16.637 2.465 -10.310 1.00 68.38 93 LYS A N 1
ATOM 732 C CA . LYS A 1 93 ? 15.794 2.444 -9.113 1.00 68.38 93 LYS A CA 1
ATOM 733 C C . LYS A 1 93 ? 14.460 3.112 -9.437 1.00 68.38 93 LYS A C 1
ATOM 735 O O . LYS A 1 93 ? 14.471 4.290 -9.794 1.00 68.38 93 LYS A O 1
ATOM 740 N N . PRO A 1 94 ? 13.322 2.429 -9.300 1.00 67.69 94 PRO A N 1
ATOM 741 C CA . PRO A 1 94 ? 12.045 3.099 -9.403 1.00 67.69 94 PRO A CA 1
ATOM 742 C C . PRO A 1 94 ? 11.786 3.889 -8.114 1.00 67.69 94 PRO A C 1
ATOM 744 O O . PRO A 1 94 ? 12.179 3.483 -7.016 1.00 67.69 94 PRO A O 1
ATOM 747 N N . ALA A 1 95 ? 11.160 5.049 -8.261 1.00 68.88 95 ALA A N 1
ATOM 748 C CA . ALA A 1 95 ? 10.653 5.844 -7.155 1.00 68.88 95 ALA A CA 1
ATOM 749 C C . ALA A 1 95 ? 9.155 6.061 -7.357 1.00 68.88 95 ALA A C 1
ATOM 751 O O . ALA A 1 95 ? 8.738 6.482 -8.432 1.00 68.88 95 ALA A O 1
ATOM 752 N N . PHE A 1 96 ? 8.366 5.776 -6.326 1.00 68.06 96 PHE A N 1
ATOM 753 C CA . PHE A 1 96 ? 6.924 6.000 -6.343 1.00 68.06 96 PHE A CA 1
ATOM 754 C C . PHE A 1 96 ? 6.628 7.494 -6.390 1.00 68.06 96 PHE A C 1
ATOM 756 O O . PHE A 1 96 ? 7.187 8.261 -5.600 1.00 68.06 96 PHE A O 1
ATOM 763 N N . ILE A 1 97 ? 5.777 7.893 -7.332 1.00 59.97 97 ILE A N 1
ATOM 764 C CA . ILE A 1 97 ? 5.400 9.292 -7.537 1.00 59.97 97 ILE A CA 1
ATOM 765 C C . ILE A 1 97 ? 4.325 9.698 -6.525 1.00 59.97 97 ILE A C 1
ATOM 767 O O . ILE A 1 97 ? 4.391 10.805 -5.995 1.00 59.97 97 ILE A O 1
ATOM 771 N N . ASP A 1 98 ? 3.400 8.790 -6.200 1.00 57.66 98 ASP A N 1
ATOM 772 C CA . ASP A 1 98 ? 2.246 9.085 -5.345 1.00 57.66 98 ASP A CA 1
ATOM 773 C C . ASP A 1 98 ? 2.039 8.033 -4.245 1.00 57.66 98 ASP A C 1
ATOM 775 O O . ASP A 1 98 ? 0.985 7.416 -4.104 1.00 57.66 98 ASP A O 1
ATOM 779 N N . ARG A 1 99 ? 3.080 7.776 -3.441 1.00 59.31 99 ARG A N 1
ATOM 780 C CA . ARG A 1 99 ? 2.922 6.885 -2.286 1.00 59.31 99 ARG A CA 1
ATOM 781 C C . ARG A 1 99 ? 2.303 7.648 -1.120 1.00 59.31 99 ARG A C 1
ATOM 783 O O . ARG A 1 99 ? 2.978 8.447 -0.466 1.00 59.31 99 ARG A O 1
ATOM 790 N N . VAL A 1 100 ? 1.064 7.311 -0.770 1.00 54.91 100 VAL A N 1
ATOM 791 C CA . VAL A 1 100 ? 0.499 7.663 0.539 1.00 54.91 100 VAL A CA 1
ATOM 792 C C . VAL A 1 100 ? 1.183 6.798 1.597 1.00 54.91 100 VAL A C 1
ATOM 794 O O . VAL A 1 100 ? 0.826 5.644 1.828 1.00 54.91 100 VAL A O 1
ATOM 797 N N . VAL A 1 101 ? 2.217 7.347 2.232 1.00 65.56 101 VAL A N 1
ATOM 798 C CA . VAL A 1 101 ? 2.880 6.695 3.365 1.00 65.56 101 VAL A CA 1
ATOM 799 C C . VAL A 1 101 ? 2.059 6.972 4.614 1.00 65.56 101 VAL A C 1
ATOM 801 O O . VAL A 1 101 ? 2.062 8.088 5.140 1.00 65.56 101 VAL A O 1
ATOM 804 N N . LEU A 1 102 ? 1.363 5.949 5.106 1.00 67.81 102 LEU A N 1
ATOM 805 C CA . LEU A 1 102 ? 0.760 6.027 6.427 1.00 67.81 102 LEU A CA 1
ATOM 806 C C . LEU A 1 102 ? 1.876 6.088 7.482 1.00 67.81 102 LEU A C 1
ATOM 808 O O . LEU A 1 102 ? 2.867 5.359 7.376 1.00 67.81 102 LEU A O 1
ATOM 812 N N . PRO A 1 103 ? 1.751 6.941 8.512 1.00 78.25 103 PRO A N 1
ATOM 813 C CA . PRO A 1 103 ? 2.669 6.881 9.637 1.00 78.25 103 PRO A CA 1
ATOM 814 C C . PRO A 1 103 ? 2.567 5.497 10.291 1.00 78.25 103 PRO A C 1
ATOM 816 O O . PRO A 1 103 ? 1.485 4.915 10.334 1.00 78.25 103 PRO A O 1
ATOM 819 N N . LEU A 1 104 ? 3.678 4.992 10.845 1.00 82.25 104 LEU A N 1
ATOM 820 C CA . LEU A 1 104 ? 3.743 3.677 11.514 1.00 82.25 104 LEU A CA 1
ATOM 821 C C . LEU A 1 104 ? 2.649 3.483 12.573 1.00 82.25 104 LEU A C 1
ATOM 823 O O . LEU A 1 104 ? 2.269 2.363 12.890 1.00 82.25 104 LEU A O 1
ATOM 827 N N . ARG A 1 105 ? 2.168 4.586 13.152 1.00 88.12 105 ARG A N 1
ATOM 828 C CA . ARG A 1 105 ? 1.106 4.599 14.146 1.00 88.12 105 ARG A CA 1
ATOM 829 C C . ARG A 1 105 ? 0.085 5.658 13.788 1.00 88.12 105 ARG A C 1
ATOM 831 O O . ARG A 1 105 ? 0.449 6.815 13.574 1.00 88.12 105 ARG A O 1
ATOM 838 N N . VAL A 1 106 ? -1.176 5.256 13.782 1.00 91.19 106 VAL A N 1
ATOM 839 C CA . VAL A 1 106 ? -2.324 6.144 13.590 1.00 91.19 106 VAL A CA 1
ATOM 840 C C . VAL A 1 106 ? -3.235 6.072 14.804 1.00 91.19 106 VAL A C 1
ATOM 842 O O . VAL A 1 106 ? -3.413 5.009 15.396 1.00 91.19 106 VAL A O 1
ATOM 845 N N . GLU A 1 107 ? -3.796 7.214 15.181 1.00 96.38 107 GLU A N 1
ATOM 846 C CA . GLU A 1 107 ? -4.866 7.298 16.170 1.00 96.38 107 GLU A CA 1
ATOM 847 C C . GLU A 1 107 ? -6.200 7.174 15.434 1.00 96.38 107 GLU A C 1
ATOM 849 O O . GLU A 1 107 ? -6.483 7.974 14.545 1.00 96.38 107 GLU A O 1
ATOM 854 N N . LEU A 1 108 ? -6.997 6.167 15.788 1.00 94.56 108 LEU A N 1
ATOM 855 C CA . LEU A 1 108 ? -8.296 5.896 15.177 1.00 94.56 108 LEU A CA 1
ATOM 856 C C . LEU A 1 108 ? -9.366 5.731 16.253 1.00 94.56 108 LEU A C 1
ATOM 858 O O . LEU A 1 108 ? -9.125 5.157 17.319 1.00 94.56 108 LEU A O 1
ATOM 862 N N . THR A 1 109 ? -10.565 6.222 15.966 1.00 96.25 109 THR A N 1
ATOM 863 C CA . THR A 1 109 ? -11.724 6.072 16.851 1.00 96.25 109 THR A CA 1
ATOM 864 C C . THR A 1 109 ? -12.359 4.695 16.672 1.00 96.25 109 THR A C 1
ATOM 866 O O . THR A 1 109 ? -12.564 4.233 15.550 1.00 96.25 109 THR A O 1
ATOM 869 N N . VAL A 1 110 ? -12.718 4.033 17.773 1.00 96.38 110 VAL A N 1
ATOM 870 C CA . VAL A 1 110 ? -13.505 2.795 17.751 1.00 96.38 110 VAL A CA 1
ATOM 871 C C . VAL A 1 110 ? -14.963 3.142 17.468 1.00 96.38 110 VAL A C 1
ATOM 873 O O . VAL A 1 110 ? -15.639 3.722 18.316 1.00 96.38 110 VAL A O 1
ATOM 876 N N . ALA A 1 111 ? -15.466 2.776 16.293 1.00 94.00 111 ALA A N 1
ATOM 877 C CA . ALA A 1 111 ? -16.866 2.973 15.930 1.00 94.00 111 ALA A CA 1
ATOM 878 C C . ALA A 1 111 ? -17.767 1.983 16.685 1.00 94.00 111 ALA A C 1
ATOM 880 O O . ALA A 1 111 ? -18.696 2.373 17.391 1.00 94.00 111 ALA A O 1
ATOM 881 N N . GLU A 1 112 ? -17.441 0.693 16.615 1.00 93.06 112 GLU A N 1
ATOM 882 C CA . GLU A 1 112 ? -18.233 -0.386 17.210 1.00 93.06 112 GLU A CA 1
ATOM 883 C C . GLU A 1 112 ? -17.315 -1.396 17.899 1.00 93.06 112 GLU A C 1
ATOM 885 O O . GLU A 1 112 ? -16.289 -1.782 17.351 1.00 93.06 112 GLU A O 1
ATOM 890 N N . ALA A 1 113 ? -17.664 -1.842 19.103 1.00 88.56 113 ALA A N 1
ATOM 891 C CA . ALA A 1 113 ? -16.941 -2.897 19.802 1.00 88.56 113 ALA A CA 1
ATOM 892 C C . ALA A 1 113 ? -17.935 -3.933 20.315 1.00 88.56 113 ALA A C 1
ATOM 894 O O . ALA A 1 113 ? -18.922 -3.567 20.948 1.00 88.56 113 ALA A O 1
ATOM 895 N N . GLU A 1 114 ? -17.658 -5.215 20.078 1.00 83.88 114 GLU A N 1
ATOM 896 C CA . GLU A 1 114 ? -18.533 -6.289 20.549 1.00 83.88 114 GLU A CA 1
ATOM 897 C C . GLU A 1 114 ? -18.635 -6.288 22.086 1.00 83.88 114 GLU A C 1
ATOM 899 O O . GLU A 1 114 ? -17.708 -5.886 22.810 1.00 83.88 114 GLU A O 1
ATOM 904 N N . ASP A 1 115 ? -19.776 -6.740 22.602 1.00 76.19 115 ASP A N 1
ATOM 905 C CA . ASP A 1 115 ? -19.941 -6.962 24.032 1.00 76.19 115 ASP A CA 1
ATOM 906 C C . ASP A 1 115 ? -19.127 -8.187 24.453 1.00 76.19 115 ASP A C 1
ATOM 908 O O . ASP A 1 115 ? -19.176 -9.250 23.832 1.00 76.19 115 ASP A O 1
ATOM 912 N N . ALA A 1 116 ? -18.347 -8.045 25.524 1.00 64.19 116 ALA A N 1
ATOM 913 C CA . ALA A 1 116 ? -17.488 -9.121 25.993 1.00 64.19 116 ALA A CA 1
ATOM 914 C C . ALA A 1 116 ? -18.337 -10.314 26.469 1.00 64.19 116 ALA A C 1
ATOM 916 O O . ALA A 1 116 ? -19.000 -10.243 27.508 1.00 64.19 116 ALA A O 1
ATOM 917 N N . VAL A 1 117 ? -18.279 -11.440 25.752 1.00 60.19 117 VAL A N 1
ATOM 918 C CA . VAL A 1 117 ? -18.883 -12.694 26.215 1.00 60.19 117 VAL A CA 1
ATOM 919 C C . VAL A 1 117 ? -18.027 -13.239 27.357 1.00 60.19 117 VAL A C 1
ATOM 921 O O . VAL A 1 117 ? -16.879 -13.650 27.186 1.00 60.19 117 VAL A O 1
ATOM 924 N N . LYS A 1 118 ? -18.585 -13.185 28.567 1.00 50.53 118 LYS A N 1
ATOM 925 C CA . LYS A 1 118 ? -17.922 -13.548 29.820 1.00 50.53 118 LYS A CA 1
ATOM 926 C C . LYS A 1 118 ? -17.741 -15.068 29.907 1.00 50.53 118 LYS A C 1
ATOM 928 O O . LYS A 1 118 ? -18.542 -15.757 30.527 1.00 50.53 118 LYS A O 1
ATOM 933 N N . GLY A 1 119 ? -16.693 -15.589 29.276 1.00 59.84 119 GLY A N 1
ATOM 934 C CA . GLY A 1 119 ? -16.399 -17.018 29.302 1.00 59.84 119 GLY A CA 1
ATOM 935 C C . GLY A 1 119 ? -15.259 -17.433 28.383 1.00 59.84 119 GLY A C 1
ATOM 936 O O . GLY A 1 119 ? -15.504 -18.103 27.392 1.00 59.84 119 GLY A O 1
ATOM 937 N N . ASN A 1 120 ? -14.020 -17.065 28.716 1.00 42.78 120 ASN A N 1
ATOM 938 C CA . ASN A 1 120 ? -12.878 -17.963 28.534 1.00 42.78 120 ASN A CA 1
ATOM 939 C C . ASN A 1 120 ? -11.662 -17.465 29.318 1.00 42.78 120 ASN A C 1
ATOM 941 O O . ASN A 1 120 ? -11.209 -16.330 29.179 1.00 42.78 120 ASN A O 1
ATOM 945 N N . SER A 1 121 ? -11.159 -18.339 30.184 1.00 59.81 121 SER A N 1
ATOM 946 C CA . SER A 1 121 ? -9.914 -18.180 30.921 1.00 59.81 121 SER A CA 1
ATOM 947 C C . SER A 1 121 ? -8.734 -18.401 29.976 1.00 59.81 121 SER A C 1
ATOM 949 O O . SER A 1 121 ? -8.364 -19.536 29.676 1.00 59.81 121 SER A O 1
ATOM 951 N N . THR A 1 122 ? -8.133 -17.316 29.506 1.00 56.00 122 THR A N 1
ATOM 952 C CA . THR A 1 122 ? -6.787 -17.303 28.919 1.00 56.00 122 THR A CA 1
ATOM 953 C C . THR A 1 122 ? -6.173 -15.932 29.198 1.00 56.00 122 THR A C 1
ATOM 955 O O . THR A 1 122 ? -6.894 -14.943 29.331 1.00 56.00 122 THR A O 1
ATOM 958 N N . SER A 1 123 ? -4.854 -15.864 29.378 1.00 60.22 123 SER A N 1
ATOM 959 C CA . SER A 1 123 ? -4.153 -14.604 29.648 1.00 60.22 123 SER A CA 1
ATOM 960 C C . SER A 1 123 ? -4.412 -13.597 28.518 1.00 60.22 123 SER A C 1
ATOM 962 O O . SER A 1 123 ? -4.103 -13.903 27.371 1.00 60.22 123 SER A O 1
ATOM 964 N N . ASN A 1 124 ? -4.941 -12.413 28.850 1.00 69.19 124 ASN A N 1
ATOM 965 C CA . ASN A 1 124 ? -5.296 -11.310 27.939 1.00 69.19 124 ASN A CA 1
ATOM 966 C C . ASN A 1 124 ? -6.434 -11.599 26.937 1.00 69.19 124 ASN A C 1
ATOM 968 O O . ASN A 1 124 ? -6.185 -11.712 25.737 1.00 69.19 124 ASN A O 1
ATOM 972 N N . PRO A 1 125 ? -7.701 -11.650 27.394 1.00 82.19 125 PRO A N 1
ATOM 973 C CA . PRO A 1 125 ? -8.845 -11.763 26.496 1.00 82.19 125 PRO A CA 1
ATOM 974 C C . PRO A 1 125 ? -8.959 -10.534 25.579 1.00 82.19 125 PRO A C 1
ATOM 976 O O . PRO A 1 125 ? -8.872 -9.384 26.028 1.00 82.19 125 PRO A O 1
ATOM 979 N N . GLN A 1 126 ? -9.189 -10.798 24.295 1.00 89.31 126 GLN A N 1
ATOM 980 C CA . GLN A 1 126 ? -9.416 -9.801 23.250 1.00 89.31 126 GLN A CA 1
ATOM 981 C C . GLN A 1 126 ? -10.831 -9.935 22.683 1.00 89.31 126 GLN A C 1
ATOM 983 O O . GLN A 1 126 ? -11.483 -10.968 22.838 1.00 89.31 126 GLN A O 1
ATOM 988 N N . LYS A 1 127 ? -11.303 -8.867 22.049 1.00 90.06 127 LYS A N 1
ATOM 989 C CA . LYS A 1 127 ? -12.567 -8.807 21.327 1.00 90.06 127 LYS A CA 1
ATOM 990 C C . LYS A 1 127 ? -12.394 -8.063 20.010 1.00 90.06 127 LYS A C 1
ATOM 992 O O . LYS A 1 127 ? -11.505 -7.222 19.877 1.00 90.06 127 LYS A O 1
ATOM 997 N N . SER A 1 128 ? -13.297 -8.333 19.079 1.00 92.12 128 SER A N 1
ATOM 998 C CA . SER A 1 128 ? -13.371 -7.637 17.800 1.00 92.12 128 SER A CA 1
ATOM 999 C C . SER A 1 128 ? -13.919 -6.214 17.983 1.00 92.12 128 SER A C 1
ATOM 1001 O O . SER A 1 128 ? -14.871 -5.988 18.741 1.00 92.12 128 SER A O 1
ATOM 1003 N N . ALA A 1 129 ? -13.310 -5.252 17.293 1.00 93.44 129 ALA A N 1
ATOM 1004 C CA . ALA A 1 129 ? -13.772 -3.873 17.201 1.00 93.44 129 ALA A CA 1
ATOM 1005 C C . ALA A 1 129 ? -13.603 -3.331 15.774 1.00 93.44 129 ALA A C 1
ATOM 1007 O O . ALA A 1 129 ? -12.631 -3.647 15.089 1.00 93.44 129 ALA A O 1
ATOM 1008 N N . VAL A 1 130 ? -14.555 -2.507 15.340 1.00 94.31 130 VAL A N 1
ATOM 1009 C CA . VAL A 1 130 ? -14.577 -1.788 14.064 1.00 94.31 130 VAL A CA 1
ATOM 1010 C C . VAL A 1 130 ? -14.122 -0.352 14.314 1.00 94.31 130 VAL A C 1
ATOM 1012 O O . VAL A 1 130 ? -14.667 0.335 15.178 1.00 94.31 130 VAL A O 1
ATOM 1015 N N . LEU A 1 131 ? -13.124 0.105 13.566 1.00 94.19 131 LEU A N 1
ATOM 1016 C CA . LEU A 1 131 ? -12.626 1.481 13.602 1.00 94.19 131 LEU A CA 1
ATOM 1017 C C . LEU A 1 131 ? -13.502 2.404 12.743 1.00 94.19 131 LEU A C 1
ATOM 1019 O O . LEU A 1 131 ? -14.280 1.935 11.918 1.00 94.19 131 LEU A O 1
ATOM 1023 N N . GLU A 1 132 ? -13.357 3.722 12.886 1.00 90.81 132 GLU A N 1
ATOM 1024 C CA . GLU A 1 132 ? -14.095 4.721 12.088 1.00 90.81 132 GLU A CA 1
ATOM 1025 C C . GLU A 1 132 ? -13.871 4.599 10.571 1.00 90.81 132 GLU A C 1
ATOM 1027 O O . GLU A 1 132 ? -14.696 5.042 9.778 1.00 90.81 132 GLU A O 1
ATOM 1032 N N . THR A 1 133 ? -12.789 3.933 10.166 1.00 88.38 133 THR A N 1
ATOM 1033 C CA . THR A 1 133 ? -12.481 3.589 8.772 1.00 88.38 133 THR A CA 1
ATOM 1034 C C . THR A 1 133 ? -13.229 2.350 8.265 1.00 88.38 133 THR A C 1
ATOM 1036 O O . THR A 1 133 ? -13.135 2.016 7.088 1.00 88.38 133 THR A O 1
ATOM 1039 N N . GLY A 1 134 ? -13.931 1.624 9.140 1.00 88.88 134 GLY A N 1
ATOM 1040 C CA . GLY A 1 134 ? -14.523 0.312 8.864 1.00 88.88 134 GLY A CA 1
ATOM 1041 C C . GLY A 1 134 ? -13.558 -0.868 9.045 1.00 88.88 134 GLY A C 1
ATOM 1042 O O . GLY A 1 134 ? -13.987 -2.022 8.968 1.00 88.88 134 GLY A O 1
ATOM 1043 N N . TYR A 1 135 ? -12.271 -0.615 9.314 1.00 87.62 135 TYR A N 1
ATOM 1044 C CA . TYR A 1 135 ? -11.275 -1.668 9.528 1.00 87.62 135 TYR A CA 1
ATOM 1045 C C . TYR A 1 135 ? -11.516 -2.402 10.855 1.00 87.62 135 TYR A C 1
ATOM 1047 O O . TYR A 1 135 ? -11.787 -1.773 11.879 1.00 87.62 135 TYR A O 1
ATOM 1055 N N . LYS A 1 136 ? -11.428 -3.736 10.842 1.00 90.50 136 LYS A N 1
ATOM 1056 C CA . LYS A 1 136 ? -11.679 -4.590 12.013 1.00 90.50 136 LYS A CA 1
ATOM 1057 C C . LYS A 1 136 ? -10.376 -5.037 12.654 1.00 90.50 136 LYS A C 1
ATOM 1059 O O . LYS A 1 136 ? -9.526 -5.603 11.975 1.00 90.50 136 LYS A O 1
ATOM 1064 N N . ILE A 1 137 ? -10.262 -4.852 13.965 1.00 91.38 137 ILE A N 1
ATOM 1065 C CA . ILE A 1 137 ? -9.077 -5.220 14.744 1.00 91.38 137 ILE A CA 1
ATOM 1066 C C . ILE A 1 137 ? -9.455 -5.957 16.030 1.00 91.38 137 ILE A C 1
ATOM 1068 O O . ILE A 1 137 ? -10.584 -5.864 16.514 1.00 91.38 137 ILE A O 1
ATOM 1072 N N . GLN A 1 138 ? -8.492 -6.681 16.604 1.00 92.56 138 GLN A N 1
ATOM 1073 C CA . GLN A 1 138 ? -8.621 -7.253 17.943 1.00 92.56 138 GLN A CA 1
ATOM 1074 C C . GLN A 1 138 ? -8.117 -6.251 18.979 1.00 92.56 138 GLN A C 1
ATOM 1076 O O . GLN A 1 138 ? -6.976 -5.793 18.916 1.00 92.56 138 GLN A O 1
ATOM 1081 N N . VAL A 1 139 ? -8.964 -5.930 19.951 1.00 93.06 139 VAL A N 1
ATOM 1082 C CA . VAL A 1 139 ? -8.658 -5.014 21.051 1.00 93.06 139 VAL A CA 1
ATOM 1083 C C . VAL A 1 139 ? -8.883 -5.697 22.398 1.00 93.06 139 VAL A C 1
ATOM 1085 O O . VAL A 1 139 ? -9.672 -6.637 22.492 1.00 93.06 139 VAL A O 1
ATOM 1088 N N . PRO A 1 140 ? -8.237 -5.248 23.485 1.00 92.56 140 PRO A N 1
ATOM 1089 C CA . PRO A 1 140 ? -8.561 -5.735 24.820 1.00 92.56 140 PRO A CA 1
ATOM 1090 C C . PRO A 1 140 ? -10.045 -5.544 25.161 1.00 92.56 140 PRO A C 1
ATOM 1092 O O . PRO A 1 140 ? -10.652 -4.529 24.811 1.00 92.56 140 PRO A O 1
ATOM 1095 N N . ILE A 1 141 ? -10.624 -6.477 25.923 1.00 91.19 141 ILE A N 1
ATOM 1096 C CA . ILE A 1 141 ? -12.060 -6.464 26.281 1.00 91.19 141 ILE A CA 1
ATOM 1097 C C . ILE A 1 141 ? -12.556 -5.165 26.935 1.00 91.19 141 ILE A C 1
ATOM 1099 O O . ILE A 1 141 ? -13.752 -4.878 26.897 1.00 91.19 141 ILE A O 1
ATOM 1103 N N . PHE A 1 142 ? -11.656 -4.385 27.538 1.00 89.69 142 PHE A N 1
ATOM 1104 C CA . PHE A 1 142 ? -11.985 -3.141 28.225 1.00 89.69 142 PHE A CA 1
ATOM 1105 C C . PHE A 1 142 ? -12.195 -1.941 27.287 1.00 89.69 142 PHE A C 1
ATOM 1107 O O . PHE A 1 142 ? -12.714 -0.931 27.760 1.00 89.69 142 PHE A O 1
ATOM 1114 N N . ILE A 1 143 ? -11.794 -2.029 26.010 1.00 92.62 143 ILE A N 1
ATOM 1115 C CA . ILE A 1 143 ? -11.978 -0.964 25.013 1.00 92.62 143 ILE A CA 1
ATOM 1116 C C . ILE A 1 143 ? -13.463 -0.818 24.670 1.00 92.62 143 ILE A C 1
ATOM 1118 O O . ILE A 1 143 ? -14.175 -1.811 24.499 1.00 92.62 143 ILE A O 1
ATOM 1122 N N . LYS A 1 144 ? -13.943 0.422 24.574 1.00 92.69 144 LYS A N 1
ATOM 1123 C CA . LYS A 1 144 ? -15.350 0.743 24.292 1.00 92.69 144 LYS A CA 1
ATOM 1124 C C . LYS A 1 144 ? -15.487 1.532 22.992 1.00 92.69 144 LYS A C 1
ATOM 1126 O O . LYS A 1 144 ? -14.548 2.205 22.577 1.00 92.69 144 LYS A O 1
ATOM 1131 N N . SER A 1 145 ? -16.674 1.486 22.391 1.00 94.19 145 SER A N 1
ATOM 1132 C CA . SER A 1 145 ? -17.044 2.404 21.309 1.00 94.19 145 SER A CA 1
ATOM 1133 C C . SER A 1 145 ? -16.865 3.862 21.735 1.00 94.19 145 SER A C 1
ATOM 1135 O O . SER A 1 145 ? -17.166 4.226 22.873 1.00 94.19 145 SER A O 1
ATOM 1137 N N . GLY A 1 146 ? -16.375 4.685 20.814 1.00 93.88 146 GLY A N 1
ATOM 1138 C CA . GLY A 1 146 ? -16.037 6.091 21.019 1.00 93.88 146 GLY A CA 1
ATOM 1139 C C . GLY A 1 146 ? -14.649 6.339 21.619 1.00 93.88 146 GLY A C 1
ATOM 1140 O O . GLY A 1 146 ? -14.211 7.486 21.637 1.00 93.88 146 GLY A O 1
ATOM 1141 N N . GLU A 1 147 ? -13.937 5.310 22.096 1.00 95.88 147 GLU A N 1
ATOM 1142 C CA . GLU A 1 147 ? -12.549 5.468 22.544 1.00 95.88 147 GLU A CA 1
ATOM 1143 C C . GLU A 1 147 ? -11.593 5.563 21.354 1.00 95.88 147 GLU A C 1
ATOM 1145 O O . GLU A 1 147 ? -11.814 4.957 20.304 1.00 95.88 147 GLU A O 1
ATOM 1150 N N . LYS A 1 148 ? -10.498 6.299 21.541 1.00 96.00 148 LYS A N 1
ATOM 1151 C CA . LYS A 1 148 ? -9.415 6.375 20.567 1.00 96.00 148 LYS A CA 1
ATOM 1152 C C . LYS A 1 148 ? -8.323 5.367 20.891 1.00 96.00 148 LYS A C 1
ATOM 1154 O O . LYS A 1 148 ? -7.932 5.198 22.049 1.00 96.00 148 LYS A O 1
ATOM 1159 N N . VAL A 1 149 ? -7.832 4.699 19.857 1.00 96.12 149 VAL A N 1
ATOM 1160 C CA . VAL A 1 149 ? -6.785 3.685 19.953 1.00 96.12 149 VAL A CA 1
ATOM 1161 C C . VAL A 1 149 ? -5.669 3.984 18.966 1.00 96.12 149 VAL A C 1
ATOM 1163 O O . VAL A 1 149 ? -5.905 4.514 17.883 1.00 96.12 149 VAL A O 1
ATOM 1166 N N . ILE A 1 150 ? -4.448 3.628 19.346 1.00 94.94 150 ILE A N 1
ATOM 1167 C CA . ILE A 1 150 ? -3.287 3.660 18.467 1.00 94.94 150 ILE A CA 1
ATOM 1168 C C . ILE A 1 150 ? -3.181 2.305 17.776 1.00 94.94 150 ILE A C 1
ATOM 1170 O O . ILE A 1 150 ? -3.139 1.264 18.441 1.00 94.94 150 ILE A O 1
ATOM 1174 N N . VAL A 1 151 ? -3.119 2.331 16.450 1.00 91.00 151 VAL A N 1
ATOM 1175 C CA . VAL A 1 151 ? -3.012 1.147 15.595 1.00 91.00 151 VAL A CA 1
ATOM 1176 C C . VAL A 1 151 ? -1.694 1.197 14.838 1.00 91.00 151 VAL A C 1
ATOM 1178 O O . VAL A 1 151 ? -1.324 2.243 14.299 1.00 91.00 151 VAL A O 1
ATOM 1181 N N . ASP A 1 152 ? -0.985 0.071 14.827 1.00 86.75 152 ASP A N 1
ATOM 1182 C CA . ASP A 1 152 ? 0.182 -0.127 13.977 1.00 86.75 152 ASP A CA 1
ATOM 1183 C C . ASP A 1 152 ? -0.286 -0.333 12.532 1.00 86.75 152 ASP A C 1
ATOM 1185 O O . ASP A 1 152 ? -1.108 -1.211 12.266 1.00 86.75 152 ASP A O 1
ATOM 1189 N N . THR A 1 153 ? 0.181 0.505 11.610 1.00 81.12 153 THR A N 1
ATOM 1190 C CA . THR A 1 153 ? -0.272 0.486 10.210 1.00 81.12 153 THR A CA 1
ATOM 1191 C C . THR A 1 153 ? 0.409 -0.581 9.362 1.00 81.12 153 THR A C 1
ATOM 1193 O O . THR A 1 153 ? -0.046 -0.817 8.246 1.00 81.12 153 THR A O 1
ATOM 1196 N N . VAL A 1 154 ? 1.455 -1.237 9.875 1.00 74.50 154 VAL A N 1
ATOM 1197 C CA . VAL A 1 154 ? 2.135 -2.341 9.188 1.00 74.50 154 VAL A CA 1
ATOM 1198 C C . VAL A 1 154 ? 1.313 -3.616 9.330 1.00 74.50 154 VAL A C 1
ATOM 1200 O O . VAL A 1 154 ? 0.922 -4.217 8.334 1.00 74.50 154 VAL A O 1
ATOM 1203 N N . ASP A 1 155 ? 0.986 -3.986 10.569 1.00 78.94 155 ASP A N 1
ATOM 1204 C CA . ASP A 1 155 ? 0.286 -5.244 10.858 1.00 78.94 155 ASP A CA 1
ATOM 1205 C C . ASP A 1 155 ? -1.223 -5.055 11.100 1.00 78.94 155 ASP A C 1
ATOM 1207 O O . ASP A 1 155 ? -1.976 -6.025 11.223 1.00 78.94 155 ASP A O 1
ATOM 1211 N N . GLY A 1 156 ? -1.692 -3.807 11.205 1.00 83.69 156 GLY A N 1
ATOM 1212 C CA . GLY A 1 156 ? -3.087 -3.486 11.508 1.00 83.69 156 GLY A CA 1
ATOM 1213 C C . GLY A 1 156 ? -3.499 -3.859 12.935 1.00 83.69 156 GLY A C 1
ATOM 1214 O O . GLY A 1 156 ? -4.659 -4.197 13.172 1.00 83.69 156 GLY A O 1
ATOM 1215 N N . VAL A 1 157 ? -2.561 -3.850 13.887 1.00 88.25 157 VAL A N 1
ATOM 1216 C CA . VAL A 1 157 ? -2.770 -4.357 15.254 1.00 88.25 157 VAL A CA 1
ATOM 1217 C C . VAL A 1 157 ? -2.918 -3.215 16.262 1.00 88.25 157 VAL A C 1
ATOM 1219 O O . VAL A 1 157 ? -2.260 -2.179 16.170 1.00 88.25 157 VAL A O 1
ATOM 1222 N N . TYR A 1 158 ? -3.777 -3.418 17.265 1.00 92.94 158 TYR A N 1
ATOM 1223 C CA . TYR A 1 158 ? -3.888 -2.540 18.431 1.00 92.94 158 TYR A CA 1
ATOM 1224 C C . TYR A 1 158 ? -2.556 -2.435 19.190 1.00 92.94 158 TYR A C 1
ATOM 1226 O O . TYR A 1 158 ? -1.987 -3.448 19.599 1.00 92.94 158 TYR A O 1
ATOM 1234 N N . VAL A 1 159 ? -2.113 -1.208 19.469 1.00 93.38 159 VAL A N 1
ATOM 1235 C CA . VAL A 1 159 ? -0.922 -0.931 20.286 1.00 93.38 159 VAL A CA 1
ATOM 1236 C C . VAL A 1 159 ? -1.327 -0.498 21.693 1.00 93.38 159 VAL A C 1
ATOM 1238 O O . VAL A 1 159 ? -0.947 -1.123 22.685 1.00 93.38 159 VAL A O 1
ATOM 1241 N N . SER A 1 160 ? -2.106 0.578 21.796 1.00 93.94 160 SER A N 1
ATOM 1242 C CA . SER A 1 160 ? -2.535 1.153 23.071 1.00 93.94 160 SER A CA 1
ATOM 1243 C C . SER A 1 160 ? -3.806 1.986 22.913 1.00 93.94 160 SER A C 1
ATOM 1245 O O . SER A 1 160 ? -4.240 2.288 21.803 1.00 93.94 160 SER A O 1
ATOM 1247 N N . ARG A 1 161 ? -4.393 2.408 24.036 1.00 92.56 161 ARG A N 1
ATOM 1248 C CA . ARG A 1 161 ? -5.277 3.579 24.040 1.00 92.56 161 ARG A CA 1
ATOM 1249 C C . ARG A 1 161 ? -4.454 4.829 23.716 1.00 92.56 161 ARG A C 1
ATOM 1251 O O . ARG A 1 161 ? -3.264 4.857 24.048 1.00 92.56 161 ARG A O 1
ATOM 1258 N N . ALA A 1 162 ? -5.083 5.788 23.045 1.00 84.69 162 ALA A N 1
ATOM 1259 C CA . ALA A 1 162 ? -4.510 7.109 22.800 1.00 84.69 162 ALA A CA 1
ATOM 1260 C C . ALA A 1 162 ? -4.599 8.000 24.048 1.00 84.69 162 ALA A C 1
ATOM 1262 O O . ALA A 1 162 ? -5.558 7.813 24.838 1.00 84.69 162 ALA A O 1
#

Sequence (162 aa):
MTEIQVRNELEKFIQEITYEELSFKRYGDNFTHGLGHGLGVEIHENPRFTSADPTFLDNKMVGTIEPGIYLEGIGGVRIEDDIVINNCGDKVKPAFIDRVVLPLRVELTVAEAEDAVKGNSTSNPQKSAVLETGYKIQVPIFIKSGEKVIVDTVDGVYVSRA

pLDDT: mean 74.84, std 14.64, range [38.91, 96.38]

Foldseek 3Di:
DDQVVQLVVVLVVLCVVVCVVVNCVVAPPQFDDFQWAWPDPDNHDDDGSDPPRPDGDDFQTKMWGWTKGADPPPGIDIDTWIWGWHDDDPHTDTDTPDDPDDDQKDKWFFQAWDQDDPDDDDPFDWTWTATPVRDIETDTNPDGGGWIFIAGPVVRYTDGTD